Protein AF-A0A554L1Q6-F1 (afdb_monomer)

Radius of gyration: 15.39 Å; Cα contacts (8 Å, |Δi|>4): 29; chains: 1; bounding box: 28×46×34 Å

pLDDT: mean 78.9, std 15.23, range [40.38, 94.75]

Nearest PDB structures (foldseek):
  7nhm-assembly1_2  TM=9.703E-01  e=7.709E-02  Staphylococcus aureus subsp. aureus NCTC 8325
  8uu5-assembly1_1  TM=9.550E-01  e=9.346E-02  Listeria innocua
  7n1p-assembly1_Lc  TM=9.552E-01  e=1.063E-01  Escherichia coli K-12
  8uu8-assembly1_1  TM=9.584E-01  e=1.464E-01  Listeria innocua
  7unu-assembly1_1  TM=9.459E-01  e=1.561E-01  Pseudomonas aeruginosa PAO1

Secondary structure (DSSP, 8-state):
--------------GGGS-HHHHHHHHHHHHHHHHHHHHHHHTTS---HHHHHHHHHHHHHHHHHT-

Mean predicted aligned error: 9.37 Å

Structure (mmCIF, N/CA/C/O backbone):
data_AF-A0A554L1Q6-F1
#
_entry.id   AF-A0A554L1Q6-F1
#
loop_
_atom_site.group_PDB
_atom_site.id
_atom_site.type_symbol
_atom_site.label_atom_id
_atom_site.label_alt_id
_atom_site.label_comp_id
_atom_site.label_asym_id
_atom_site.label_entity_id
_atom_site.label_seq_id
_atom_site.pdbx_PDB_ins_code
_atom_site.Cartn_x
_atom_site.Cartn_y
_atom_site.Cartn_z
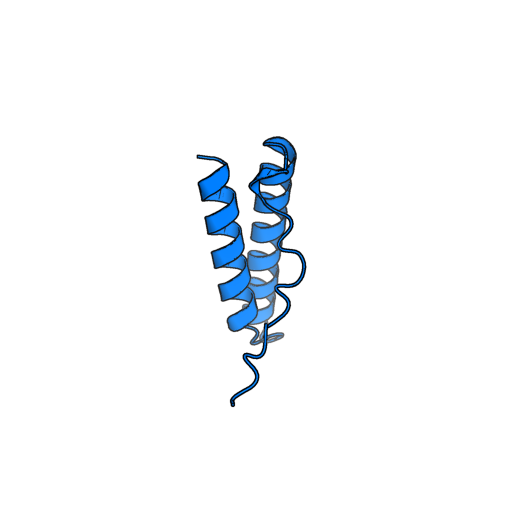_atom_site.occupancy
_atom_site.B_iso_or_equiv
_atom_site.auth_seq_id
_atom_site.auth_comp_id
_atom_site.auth_asym_id
_atom_site.auth_atom_id
_atom_site.pdbx_PDB_model_num
ATOM 1 N N . MET A 1 1 ? 3.150 -42.232 7.012 1.00 40.38 1 MET A N 1
ATOM 2 C CA . MET A 1 1 ? 2.269 -41.154 7.516 1.00 40.38 1 MET A CA 1
ATOM 3 C C . MET A 1 1 ? 2.892 -39.815 7.152 1.00 40.38 1 MET A C 1
ATOM 5 O O . MET A 1 1 ? 4.028 -39.575 7.531 1.00 40.38 1 MET A O 1
ATOM 9 N N . SER A 1 2 ? 2.220 -39.007 6.328 1.00 40.66 2 SER A N 1
ATOM 10 C CA . SER A 1 2 ? 2.798 -37.781 5.759 1.00 40.66 2 SER A CA 1
ATOM 11 C C . SER A 1 2 ? 2.825 -36.657 6.796 1.00 40.66 2 SER A C 1
ATOM 13 O O . SER A 1 2 ? 1.783 -36.275 7.334 1.00 40.66 2 SER A O 1
ATOM 15 N N . ALA A 1 3 ? 4.023 -36.152 7.094 1.00 48.22 3 ALA A N 1
ATOM 16 C CA . ALA A 1 3 ? 4.243 -35.020 7.979 1.00 48.22 3 ALA A CA 1
ATOM 17 C C . ALA A 1 3 ? 3.564 -33.777 7.386 1.00 48.22 3 ALA A C 1
ATOM 19 O O . ALA A 1 3 ? 4.051 -33.180 6.424 1.00 48.22 3 ALA A O 1
ATOM 20 N N . LYS A 1 4 ? 2.418 -33.388 7.961 1.00 56.41 4 LYS A N 1
ATOM 21 C CA . LYS A 1 4 ? 1.742 -32.122 7.660 1.00 56.41 4 LYS A CA 1
ATOM 22 C C . LYS A 1 4 ? 2.723 -30.992 7.952 1.00 56.41 4 LYS A C 1
ATOM 24 O O . LYS A 1 4 ? 2.948 -30.638 9.106 1.00 56.41 4 LYS A O 1
ATOM 29 N N . THR A 1 5 ? 3.330 -30.446 6.904 1.00 54.28 5 THR A N 1
ATOM 30 C CA . THR A 1 5 ? 4.247 -29.315 6.992 1.00 54.28 5 THR A CA 1
ATOM 31 C C . THR A 1 5 ? 3.440 -28.104 7.450 1.00 54.28 5 THR A C 1
ATOM 33 O O . THR A 1 5 ? 2.824 -27.404 6.647 1.00 54.28 5 THR A O 1
ATOM 36 N N . GLN A 1 6 ? 3.381 -27.883 8.763 1.00 54.03 6 GLN A N 1
ATOM 37 C CA . GLN A 1 6 ? 2.842 -26.665 9.350 1.00 54.03 6 GLN A CA 1
ATOM 38 C C . GLN A 1 6 ? 3.739 -25.515 8.887 1.00 54.03 6 GLN A C 1
ATOM 40 O O . GLN A 1 6 ? 4.789 -25.237 9.468 1.00 54.03 6 GLN A O 1
ATOM 45 N N . LYS A 1 7 ? 3.365 -24.871 7.777 1.00 53.41 7 LYS A N 1
ATOM 46 C CA . LYS A 1 7 ? 3.959 -23.601 7.366 1.00 53.41 7 LYS A CA 1
ATOM 47 C C . LYS A 1 7 ? 3.721 -22.639 8.519 1.00 53.41 7 LYS A C 1
ATOM 49 O O . LYS A 1 7 ? 2.595 -22.193 8.706 1.00 53.41 7 LYS A O 1
ATOM 54 N N . LYS A 1 8 ? 4.776 -22.353 9.290 1.00 50.53 8 LYS A N 1
ATOM 55 C CA . LYS A 1 8 ? 4.809 -21.278 10.281 1.00 50.53 8 LYS A CA 1
ATOM 56 C C . LYS A 1 8 ? 4.308 -20.020 9.577 1.00 50.53 8 LYS A C 1
ATOM 58 O O . LYS A 1 8 ? 5.032 -19.425 8.776 1.00 50.53 8 LYS A O 1
ATOM 63 N N . THR A 1 9 ? 3.051 -19.660 9.808 1.00 55.41 9 THR A N 1
ATOM 64 C CA . THR A 1 9 ? 2.503 -18.355 9.461 1.00 55.41 9 THR A CA 1
ATOM 65 C C . 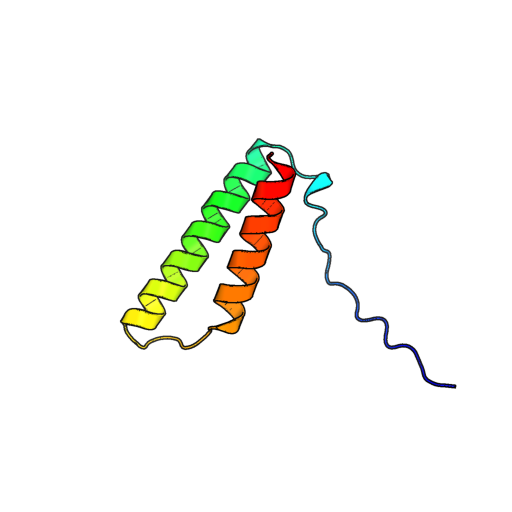THR A 1 9 ? 3.329 -17.360 10.253 1.00 55.41 9 THR A C 1
ATOM 67 O O . THR A 1 9 ? 3.103 -17.171 11.445 1.00 55.41 9 THR A O 1
ATOM 70 N N . LYS A 1 10 ? 4.383 -16.832 9.609 1.00 51.09 10 LYS A N 1
ATOM 71 C CA . LYS A 1 10 ? 5.175 -15.695 10.083 1.00 51.09 10 LYS A CA 1
ATOM 72 C C . LYS A 1 10 ? 4.197 -14.719 10.700 1.00 51.09 10 LYS A C 1
ATOM 74 O O . LYS A 1 10 ? 3.332 -14.271 9.955 1.00 51.09 10 LYS A O 1
ATOM 79 N N . ALA A 1 11 ? 4.340 -14.497 12.008 1.00 48.72 11 ALA A N 1
ATOM 80 C CA . ALA A 1 11 ? 3.589 -13.566 12.836 1.00 48.72 11 ALA A CA 1
ATOM 81 C C . ALA A 1 11 ? 2.701 -12.644 11.989 1.00 48.72 11 ALA A C 1
ATOM 83 O O . ALA A 1 11 ? 3.133 -11.576 11.549 1.00 48.72 11 ALA A O 1
ATOM 84 N N 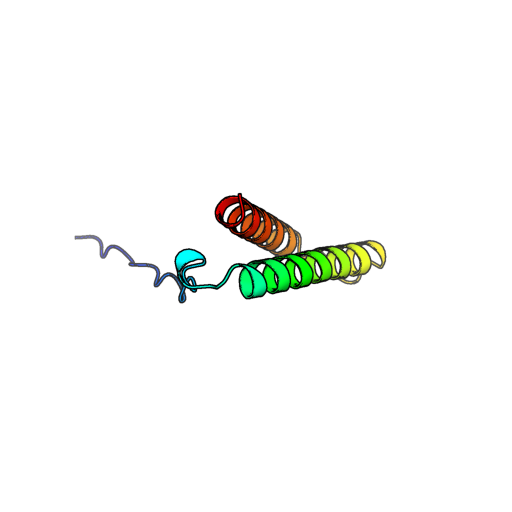. GLU A 1 12 ? 1.481 -13.099 11.682 1.00 55.16 12 GLU A N 1
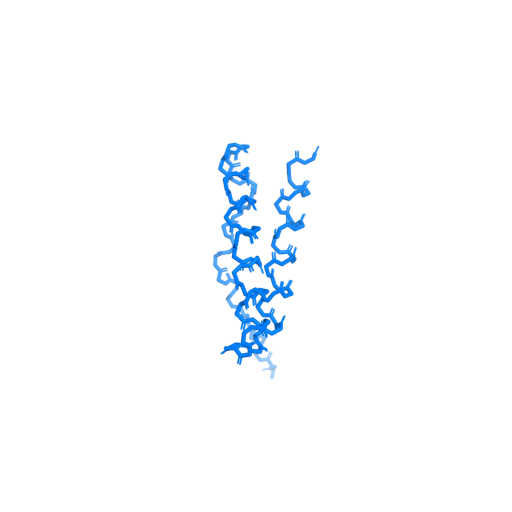ATOM 85 C CA . GLU A 1 12 ? 0.446 -12.178 11.250 1.00 55.16 12 GLU A CA 1
ATOM 86 C C . GLU A 1 12 ? 0.194 -11.370 12.515 1.00 55.16 12 GLU A C 1
ATOM 88 O O . GLU A 1 12 ? -0.498 -11.841 13.412 1.00 55.16 12 GLU A O 1
ATOM 93 N N . ILE A 1 13 ? 0.875 -10.223 12.642 1.00 55.16 13 ILE A N 1
ATOM 94 C CA . ILE A 1 13 ? 0.514 -9.171 13.592 1.00 55.16 13 ILE A CA 1
ATOM 95 C C . ILE A 1 13 ? -0.994 -9.065 13.440 1.00 55.16 13 ILE A C 1
ATOM 97 O O . ILE A 1 13 ? -1.474 -8.719 12.352 1.00 55.16 13 ILE A O 1
ATOM 101 N N . LYS A 1 14 ? -1.731 -9.543 14.446 1.00 66.00 14 LYS A N 1
ATOM 102 C CA . LYS A 1 14 ? -3.175 -9.654 14.345 1.00 66.00 14 LYS A CA 1
ATOM 103 C C . LYS A 1 14 ? -3.632 -8.221 14.183 1.00 66.00 14 LYS A C 1
ATOM 105 O O . LYS A 1 14 ? -3.491 -7.424 15.096 1.00 66.00 14 LYS A O 1
ATOM 110 N N . LEU A 1 15 ? -4.133 -7.882 13.000 1.00 66.19 15 LEU A N 1
ATOM 111 C CA . LEU A 1 15 ? -4.669 -6.549 12.715 1.00 66.19 15 LEU A CA 1
ATOM 112 C C . LEU A 1 15 ? -5.733 -6.139 13.753 1.00 66.19 15 LEU A C 1
ATOM 114 O O . LEU A 1 15 ? -6.001 -4.959 13.912 1.00 66.19 15 LEU A O 1
ATO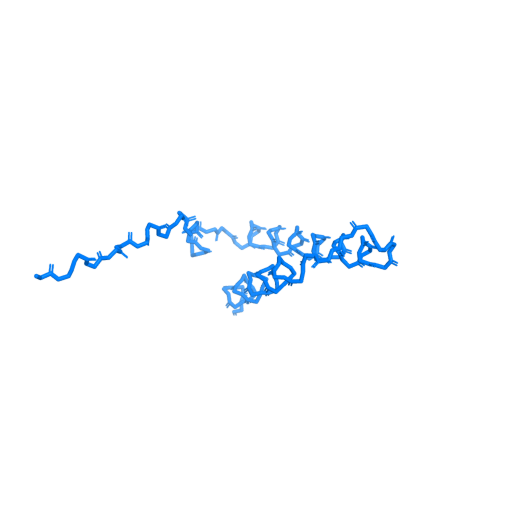M 118 N N . VAL A 1 16 ? -6.296 -7.129 14.452 1.00 64.69 16 VAL A N 1
ATOM 119 C CA . VAL A 1 16 ? -7.211 -7.030 15.592 1.00 64.69 16 VAL A CA 1
ATOM 120 C C . VAL A 1 16 ? -6.597 -6.323 16.807 1.00 64.69 16 VAL A C 1
ATOM 122 O O . VAL A 1 16 ? -7.314 -5.623 17.508 1.00 64.69 16 VAL A O 1
ATOM 125 N N . ASP A 1 17 ? -5.293 -6.474 17.045 1.00 76.25 17 ASP A N 1
ATOM 126 C CA . ASP A 1 17 ? -4.619 -5.926 18.230 1.00 76.25 17 ASP A CA 1
ATOM 127 C C . ASP A 1 17 ? -4.128 -4.481 18.000 1.00 76.25 17 ASP A C 1
ATOM 129 O O . ASP A 1 17 ? -3.637 -3.836 18.922 1.00 76.25 17 ASP A O 1
ATOM 133 N N . MET A 1 18 ? -4.231 -3.970 16.766 1.00 78.75 18 MET A N 1
ATOM 134 C CA . MET A 1 18 ? -3.806 -2.614 16.412 1.00 78.75 18 MET A CA 1
ATOM 135 C C . MET A 1 18 ? -4.918 -1.607 16.693 1.00 78.75 18 MET A C 1
ATOM 137 O O . MET A 1 18 ? -6.090 -1.841 16.391 1.00 78.75 18 MET A O 1
ATOM 141 N N . THR A 1 19 ? -4.544 -0.433 17.192 1.00 84.75 19 THR A N 1
ATOM 142 C CA . THR A 1 19 ? -5.494 0.673 17.355 1.00 84.75 19 THR A CA 1
ATOM 143 C C . THR A 1 19 ? -5.954 1.209 15.996 1.00 84.75 19 THR A C 1
ATOM 145 O O . THR A 1 19 ? -5.280 1.068 14.968 1.00 84.75 19 THR A O 1
ATOM 148 N N . ALA A 1 20 ? -7.098 1.897 15.970 1.00 83.12 20 ALA A N 1
ATOM 149 C CA . ALA A 1 20 ? -7.618 2.505 14.745 1.00 83.12 20 ALA A CA 1
ATOM 150 C C . ALA A 1 20 ? -6.622 3.491 14.095 1.00 83.12 20 ALA A C 1
ATOM 152 O O . ALA A 1 20 ? -6.571 3.609 12.868 1.00 83.12 20 ALA A O 1
ATOM 153 N N . GLU A 1 21 ? -5.811 4.191 14.893 1.00 86.62 21 GLU A N 1
ATOM 154 C CA . GLU A 1 21 ? -4.778 5.108 14.396 1.00 86.62 21 GLU A CA 1
ATOM 155 C C . GLU A 1 21 ? -3.612 4.365 13.739 1.00 86.62 21 GLU A C 1
ATOM 157 O O . GLU A 1 21 ? -3.176 4.727 12.641 1.00 86.62 21 GLU A O 1
ATOM 162 N N . GLU A 1 22 ? -3.155 3.277 14.352 1.00 85.31 22 GLU A N 1
ATOM 163 C CA . GLU A 1 22 ? -2.096 2.429 13.806 1.00 85.31 22 GLU A CA 1
ATOM 164 C C . GLU A 1 22 ? -2.542 1.726 12.522 1.00 85.31 22 GLU A C 1
ATOM 166 O O . GLU A 1 22 ? -1.775 1.640 11.559 1.00 85.31 22 GLU A O 1
ATOM 171 N N . LEU A 1 23 ? -3.802 1.289 12.455 1.00 86.56 23 LEU A N 1
ATOM 172 C CA . LEU A 1 23 ? -4.391 0.729 11.239 1.00 86.56 23 LEU A CA 1
ATOM 173 C C . LEU A 1 23 ? -4.449 1.769 10.113 1.00 86.56 23 LEU A C 1
ATOM 175 O O . LEU A 1 23 ? -4.072 1.470 8.977 1.00 86.56 23 LEU A O 1
ATOM 179 N N . LYS A 1 24 ? -4.841 3.016 10.410 1.00 88.81 24 LYS A N 1
ATOM 180 C CA . LYS A 1 24 ? -4.812 4.121 9.433 1.00 88.81 24 LYS A CA 1
ATOM 181 C C . LYS A 1 24 ? -3.390 4.415 8.952 1.00 88.81 24 LYS A C 1
ATOM 183 O O . LYS A 1 24 ? -3.182 4.605 7.749 1.00 88.81 24 LYS A O 1
ATOM 188 N N . LYS A 1 25 ? -2.408 4.425 9.859 1.00 91.69 25 LYS A N 1
ATOM 189 C CA . LYS A 1 25 ? -0.989 4.598 9.517 1.00 91.69 25 LYS A CA 1
ATOM 190 C C . LYS A 1 25 ? -0.505 3.464 8.609 1.00 91.69 25 LYS A C 1
ATOM 192 O O . LYS A 1 25 ? 0.013 3.730 7.525 1.00 91.69 25 LYS A O 1
ATOM 197 N N . SER A 1 26 ? -0.798 2.217 8.970 1.00 87.88 26 SER A N 1
ATOM 198 C CA . SER A 1 26 ? -0.436 1.035 8.182 1.00 87.88 26 SER A CA 1
ATOM 199 C C . SER A 1 26 ? -1.088 1.027 6.794 1.00 87.88 26 SER A C 1
ATOM 201 O O . SER A 1 26 ? -0.450 0.669 5.798 1.00 87.88 26 SER A O 1
ATOM 203 N N . ALA A 1 27 ? -2.342 1.476 6.684 1.00 89.75 27 ALA A N 1
ATOM 204 C CA . ALA A 1 27 ? -3.025 1.630 5.401 1.00 89.75 27 ALA A CA 1
ATOM 205 C C . ALA A 1 27 ? -2.325 2.662 4.502 1.00 89.75 27 ALA A C 1
ATOM 207 O O . ALA A 1 27 ? -2.117 2.406 3.311 1.00 89.75 27 ALA A O 1
ATOM 208 N N . ARG A 1 28 ? -1.929 3.814 5.065 1.00 93.62 28 ARG A N 1
ATOM 209 C CA . ARG A 1 28 ? -1.187 4.860 4.339 1.00 93.62 28 ARG A CA 1
ATOM 210 C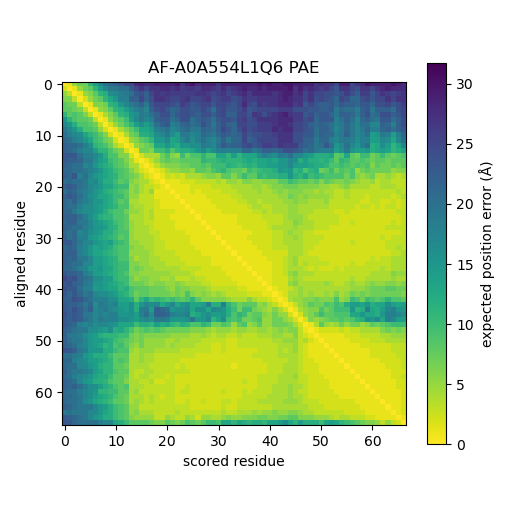 C . ARG A 1 28 ? 0.160 4.344 3.841 1.00 93.62 28 ARG A C 1
ATOM 212 O O . ARG A 1 28 ? 0.453 4.484 2.655 1.00 93.62 28 ARG A O 1
ATOM 219 N N . GLU A 1 29 ? 0.931 3.693 4.705 1.00 93.44 29 GLU A N 1
ATOM 220 C CA . GLU A 1 29 ? 2.235 3.112 4.361 1.00 93.44 29 GLU A CA 1
ATOM 221 C C . GLU A 1 29 ? 2.108 2.043 3.268 1.00 93.44 29 GLU A C 1
ATOM 223 O O . GLU A 1 29 ? 2.817 2.077 2.260 1.00 93.44 29 GLU A O 1
ATOM 228 N N . THR A 1 30 ? 1.138 1.133 3.403 1.00 91.88 30 THR A N 1
ATOM 229 C CA . THR A 1 30 ? 0.888 0.081 2.405 1.00 91.88 30 THR A CA 1
ATOM 230 C C . THR A 1 30 ? 0.515 0.689 1.047 1.00 91.88 30 THR A C 1
ATOM 232 O O . THR A 1 30 ? 0.967 0.223 -0.001 1.00 91.88 30 THR A O 1
ATOM 235 N N . ARG A 1 31 ? -0.266 1.777 1.037 1.00 93.12 31 ARG A N 1
ATOM 236 C CA . ARG A 1 31 ? -0.618 2.504 -0.192 1.00 93.12 31 ARG A CA 1
ATOM 237 C C . ARG A 1 31 ? 0.598 3.180 -0.831 1.00 93.12 31 ARG A C 1
ATOM 239 O O . ARG A 1 31 ? 0.749 3.114 -2.051 1.00 93.12 31 ARG A O 1
ATOM 246 N N . GLN A 1 32 ? 1.478 3.783 -0.032 1.00 94.75 32 GLN A N 1
ATOM 247 C CA . GLN A 1 32 ? 2.730 4.372 -0.517 1.00 94.75 32 GLN A CA 1
ATOM 248 C C . GLN A 1 32 ? 3.650 3.313 -1.140 1.00 94.75 32 GLN A C 1
ATOM 250 O O . GLN A 1 32 ? 4.179 3.536 -2.228 1.00 94.75 32 GLN A O 1
ATOM 255 N N . GLN A 1 33 ? 3.772 2.135 -0.524 1.00 91.25 33 GLN A N 1
ATOM 256 C CA . GLN A 1 33 ? 4.555 1.020 -1.071 1.00 91.25 33 GLN A CA 1
ATOM 257 C C . GLN A 1 33 ? 4.008 0.534 -2.419 1.00 91.25 33 GLN A C 1
ATOM 259 O O . GLN A 1 33 ? 4.770 0.351 -3.368 1.00 91.25 33 GLN A O 1
ATOM 264 N N . ILE A 1 34 ? 2.682 0.400 -2.552 1.00 91.38 34 ILE A N 1
ATOM 265 C CA . ILE A 1 34 ? 2.048 0.046 -3.833 1.00 91.38 34 ILE A CA 1
ATOM 266 C C . ILE A 1 34 ? 2.379 1.085 -4.914 1.00 91.38 34 ILE A C 1
ATOM 268 O O . ILE A 1 34 ? 2.674 0.716 -6.053 1.00 91.38 34 ILE A O 1
ATOM 272 N N . ASN A 1 35 ? 2.330 2.374 -4.572 1.00 91.12 35 ASN A N 1
ATOM 273 C CA . ASN A 1 35 ? 2.645 3.452 -5.508 1.00 91.12 35 ASN A CA 1
ATOM 274 C C . ASN A 1 35 ? 4.126 3.453 -5.901 1.00 91.12 35 ASN A C 1
ATOM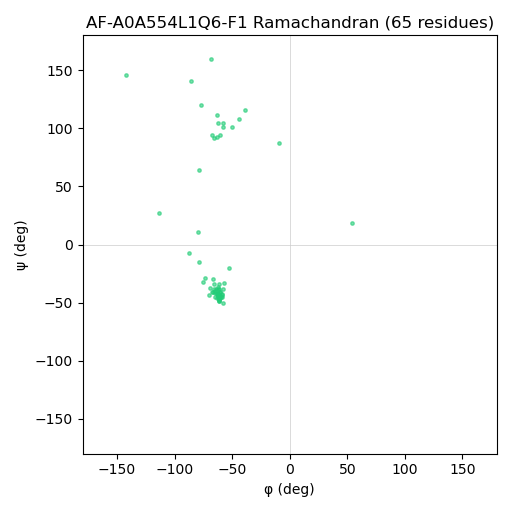 276 O O . ASN A 1 35 ? 4.430 3.596 -7.084 1.00 91.12 35 ASN A O 1
ATOM 280 N N . LYS A 1 36 ? 5.033 3.213 -4.949 1.00 90.44 36 LYS A N 1
ATOM 281 C CA . LYS A 1 36 ? 6.469 3.076 -5.212 1.00 90.44 36 LYS A CA 1
ATOM 282 C C . LYS A 1 36 ? 6.747 1.958 -6.218 1.00 90.44 36 LYS A C 1
ATOM 284 O O . LYS A 1 36 ? 7.371 2.211 -7.243 1.00 90.44 36 LYS A O 1
ATOM 289 N N . ILE A 1 37 ? 6.196 0.762 -5.999 1.00 87.88 37 ILE A N 1
ATOM 290 C CA . ILE A 1 37 ? 6.401 -0.373 -6.916 1.00 87.88 37 ILE A CA 1
ATOM 291 C C . ILE A 1 37 ? 5.760 -0.103 -8.288 1.00 87.88 37 ILE A C 1
ATOM 293 O O . ILE A 1 37 ? 6.293 -0.505 -9.321 1.00 87.88 37 ILE A O 1
ATOM 297 N N . ARG A 1 38 ? 4.623 0.608 -8.340 1.00 86.44 38 ARG A N 1
ATOM 298 C CA . ARG A 1 38 ? 4.030 1.050 -9.614 1.00 86.44 38 ARG A CA 1
ATOM 299 C C . ARG A 1 38 ? 4.966 1.978 -10.388 1.00 86.44 38 ARG A C 1
ATOM 301 O O . ARG A 1 38 ? 5.145 1.757 -11.581 1.00 86.44 38 ARG A O 1
ATOM 308 N N . LEU A 1 39 ? 5.567 2.967 -9.726 1.00 88.00 39 LEU A N 1
ATOM 309 C CA . LEU A 1 39 ? 6.535 3.876 -10.346 1.00 88.00 39 LEU A CA 1
ATOM 310 C C . LEU A 1 39 ? 7.780 3.123 -10.825 1.00 88.00 39 LEU A C 1
ATOM 312 O O . LEU A 1 39 ? 8.192 3.284 -11.971 1.00 88.00 39 LEU A O 1
ATOM 316 N N . GLU A 1 40 ? 8.335 2.242 -9.994 1.00 87.31 40 GLU A N 1
ATOM 317 C CA . GLU A 1 40 ? 9.474 1.398 -10.369 1.00 87.31 40 GLU A CA 1
ATOM 318 C C . GLU A 1 40 ? 9.169 0.522 -11.590 1.00 87.31 40 GLU A C 1
ATOM 320 O O . GLU A 1 40 ? 10.019 0.370 -12.470 1.00 87.31 40 GLU A O 1
ATOM 325 N N . ARG A 1 41 ? 7.942 -0.004 -11.693 1.00 85.56 41 ARG A N 1
ATOM 326 C CA . ARG A 1 41 ? 7.487 -0.755 -12.868 1.00 85.56 41 ARG A CA 1
ATOM 327 C C . ARG A 1 41 ? 7.424 0.119 -14.121 1.00 85.56 41 ARG A C 1
ATOM 329 O O . ARG A 1 41 ? 7.834 -0.344 -15.183 1.00 85.56 41 ARG A O 1
ATOM 336 N N . THR A 1 42 ? 6.933 1.356 -14.015 1.00 84.62 42 THR A N 1
ATOM 337 C CA . THR A 1 42 ? 6.885 2.309 -15.139 1.00 84.62 42 THR A CA 1
ATOM 338 C C . THR A 1 42 ? 8.285 2.612 -15.670 1.00 84.62 42 THR A C 1
ATOM 340 O O . THR A 1 42 ? 8.503 2.595 -16.877 1.00 84.62 42 THR A O 1
ATOM 343 N N . VAL A 1 43 ? 9.262 2.781 -14.775 1.00 89.00 43 VAL A N 1
ATOM 344 C CA . VAL A 1 43 ? 10.677 3.012 -15.127 1.00 89.00 43 VAL A CA 1
ATOM 345 C C . VAL A 1 43 ? 11.401 1.697 -15.491 1.00 89.00 43 VAL A C 1
ATOM 347 O O . VAL A 1 43 ? 12.620 1.659 -15.606 1.00 89.00 43 VAL A O 1
ATOM 350 N N . LYS A 1 44 ? 10.667 0.585 -15.674 1.00 81.62 44 LYS A N 1
ATOM 351 C CA . LYS A 1 44 ? 11.184 -0.771 -15.961 1.00 81.62 44 LYS A CA 1
ATOM 352 C C . LYS A 1 44 ? 12.225 -1.286 -14.949 1.00 81.62 44 LYS A C 1
ATOM 354 O O . LYS A 1 44 ? 12.923 -2.252 -15.242 1.00 81.62 44 LYS A O 1
ATOM 359 N N . LYS A 1 45 ? 12.301 -0.699 -13.748 1.00 77.12 45 LYS A N 1
ATOM 360 C CA . LYS A 1 45 ? 13.260 -1.075 -12.697 1.00 77.12 45 LYS A CA 1
ATOM 361 C C . LYS A 1 45 ? 12.883 -2.376 -11.990 1.00 77.12 45 LYS A C 1
ATOM 363 O O . LYS A 1 45 ? 13.775 -3.109 -11.579 1.00 77.12 45 LYS A O 1
ATOM 368 N N . THR A 1 46 ? 11.591 -2.693 -11.849 1.00 74.12 46 THR A N 1
ATOM 369 C CA . THR A 1 46 ? 11.145 -3.917 -11.158 1.00 74.12 46 THR A CA 1
ATOM 370 C C . THR A 1 46 ? 9.927 -4.566 -11.834 1.00 74.12 46 THR A C 1
ATOM 372 O O . THR A 1 46 ? 9.055 -3.898 -12.392 1.00 74.12 46 THR A O 1
ATOM 375 N N . ARG A 1 47 ? 9.853 -5.908 -11.796 1.00 72.44 47 ARG A N 1
ATOM 376 C CA . ARG A 1 47 ? 8.711 -6.720 -12.280 1.00 72.44 47 ARG A CA 1
ATOM 377 C C . ARG A 1 47 ? 7.996 -7.456 -11.140 1.00 72.44 47 ARG A C 1
ATOM 379 O O . ARG A 1 47 ? 7.409 -8.514 -11.361 1.00 72.44 47 ARG A O 1
ATOM 386 N N . ASN A 1 48 ? 8.037 -6.933 -9.9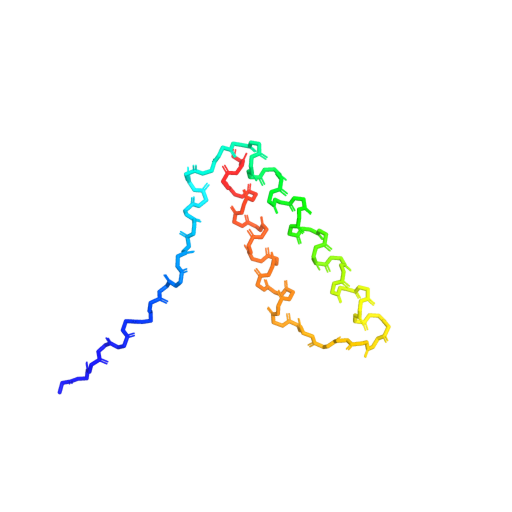14 1.00 78.88 48 ASN A N 1
ATOM 387 C CA . ASN A 1 48 ? 7.584 -7.672 -8.732 1.00 78.88 48 ASN A CA 1
ATOM 388 C C . ASN A 1 48 ? 6.046 -7.679 -8.571 1.00 78.88 48 ASN A C 1
ATOM 390 O O . ASN A 1 48 ? 5.470 -7.133 -7.633 1.00 78.88 48 ASN A O 1
ATOM 394 N N . VAL A 1 49 ? 5.343 -8.303 -9.523 1.00 80.75 49 VAL A N 1
ATOM 395 C CA . VAL A 1 49 ? 3.870 -8.331 -9.603 1.00 80.75 49 VAL A CA 1
ATOM 396 C C . VAL A 1 49 ? 3.243 -9.021 -8.386 1.00 80.75 49 VAL A C 1
ATOM 398 O O . VAL A 1 49 ? 2.207 -8.577 -7.888 1.00 80.75 49 VAL A O 1
ATOM 401 N N . ARG A 1 50 ? 3.885 -10.080 -7.873 1.00 86.81 50 ARG A N 1
ATOM 402 C CA . ARG A 1 50 ? 3.419 -10.817 -6.685 1.00 86.81 50 ARG A CA 1
ATOM 403 C C . ARG A 1 50 ? 3.434 -9.949 -5.428 1.00 86.81 50 ARG A C 1
ATOM 405 O O . ARG A 1 50 ? 2.514 -10.028 -4.621 1.00 86.81 50 ARG A O 1
ATOM 412 N N . GLU A 1 51 ? 4.444 -9.100 -5.284 1.00 86.12 51 GLU A N 1
ATOM 413 C CA . GLU A 1 51 ? 4.560 -8.182 -4.152 1.00 86.12 51 GLU A CA 1
ATOM 414 C C . GLU A 1 51 ? 3.420 -7.157 -4.156 1.00 86.12 51 GLU A C 1
ATOM 416 O O . GLU A 1 51 ? 2.733 -6.992 -3.150 1.00 86.12 51 GLU A O 1
ATOM 421 N N . VAL A 1 52 ? 3.117 -6.569 -5.320 1.00 87.88 52 VAL A N 1
ATOM 422 C CA . VAL A 1 52 ? 1.973 -5.654 -5.481 1.00 87.88 52 VAL A CA 1
ATOM 423 C C . VAL A 1 52 ? 0.655 -6.336 -5.121 1.00 87.88 52 VAL A C 1
ATOM 425 O O . VAL A 1 52 ? -0.184 -5.738 -4.447 1.00 87.88 52 VAL A O 1
ATOM 428 N N . PHE A 1 53 ? 0.454 -7.579 -5.562 1.00 89.50 53 PHE A N 1
ATOM 429 C CA . PHE A 1 53 ? -0.747 -8.346 -5.233 1.00 89.50 53 PHE A CA 1
ATOM 430 C C . PHE A 1 53 ? -0.880 -8.571 -3.719 1.00 89.50 53 PHE A C 1
ATOM 432 O O . PHE A 1 53 ? -1.940 -8.310 -3.147 1.00 89.50 53 PHE A O 1
ATOM 439 N N . ASN A 1 54 ? 0.205 -8.974 -3.055 1.00 90.62 54 ASN A N 1
ATOM 440 C CA . ASN A 1 54 ? 0.221 -9.189 -1.608 1.00 90.62 54 ASN A CA 1
ATOM 441 C C . ASN A 1 54 ? -0.047 -7.895 -0.828 1.00 90.62 54 ASN A C 1
ATOM 443 O O . ASN A 1 54 ? -0.829 -7.908 0.122 1.00 90.62 54 ASN A O 1
ATOM 447 N N . LEU A 1 55 ? 0.532 -6.769 -1.254 1.00 90.62 55 LEU A N 1
ATOM 448 C CA . LEU A 1 55 ? 0.289 -5.464 -0.636 1.00 90.62 55 LEU A CA 1
ATOM 449 C C . LEU A 1 55 ? -1.161 -5.004 -0.813 1.00 90.62 55 LEU A C 1
ATOM 451 O O . LEU A 1 55 ? -1.761 -4.502 0.134 1.00 90.62 55 LEU A O 1
ATOM 455 N N . ARG A 1 56 ? -1.770 -5.229 -1.985 1.00 91.19 56 ARG A N 1
ATOM 456 C CA . ARG A 1 56 ? -3.203 -4.952 -2.197 1.00 91.19 56 ARG A CA 1
ATOM 457 C C . ARG A 1 56 ? -4.085 -5.806 -1.293 1.00 91.19 56 ARG A C 1
ATOM 459 O O . ARG A 1 56 ? -5.020 -5.285 -0.694 1.00 91.19 56 ARG A O 1
ATOM 466 N N . LYS A 1 57 ? -3.765 -7.096 -1.156 1.00 92.94 57 LYS A N 1
ATOM 467 C CA . LYS A 1 57 ? -4.475 -8.005 -0.246 1.00 92.94 57 LYS A CA 1
ATOM 468 C C . LYS A 1 57 ? -4.341 -7.552 1.212 1.00 92.94 57 LYS A C 1
ATOM 470 O O . LYS A 1 57 ? -5.329 -7.557 1.939 1.00 92.94 57 LYS A O 1
ATOM 475 N N . LYS A 1 58 ? -3.145 -7.119 1.630 1.00 88.94 58 LYS A N 1
ATOM 476 C CA . LYS A 1 58 ? -2.901 -6.552 2.966 1.00 88.94 58 LYS A CA 1
ATOM 477 C C . LYS A 1 58 ? -3.719 -5.279 3.191 1.00 88.94 58 LYS A C 1
ATOM 479 O O . LYS A 1 58 ? -4.387 -5.172 4.213 1.00 88.94 58 LYS A O 1
ATOM 484 N N . LEU A 1 59 ? -3.723 -4.360 2.225 1.00 91.12 59 LEU A N 1
ATOM 485 C CA . LEU A 1 59 ? -4.501 -3.123 2.303 1.00 91.12 59 LEU A CA 1
ATOM 486 C C . LEU A 1 59 ? -6.002 -3.407 2.452 1.00 91.12 59 LEU A C 1
ATOM 488 O O . LEU A 1 59 ? -6.643 -2.821 3.315 1.00 91.12 59 LEU A O 1
ATOM 492 N N . ALA A 1 60 ? -6.549 -4.339 1.665 1.00 90.06 60 ALA A N 1
ATOM 493 C CA . ALA A 1 60 ? -7.955 -4.729 1.764 1.00 90.06 60 ALA A CA 1
ATOM 494 C C . ALA A 1 60 ? -8.311 -5.291 3.151 1.00 90.06 60 ALA A C 1
ATOM 496 O O . ALA A 1 60 ? -9.346 -4.932 3.707 1.00 90.06 60 ALA A O 1
ATOM 497 N N . ARG A 1 61 ? -7.433 -6.115 3.742 1.00 88.44 61 ARG A N 1
ATOM 498 C CA . ARG A 1 61 ? -7.606 -6.617 5.116 1.00 88.44 61 ARG A CA 1
ATOM 499 C C . ARG A 1 61 ? -7.631 -5.479 6.140 1.00 88.44 61 ARG A C 1
ATOM 501 O O . ARG A 1 61 ? -8.543 -5.444 6.953 1.00 88.44 61 ARG A O 1
ATOM 508 N N . ILE A 1 62 ? -6.688 -4.535 6.068 1.00 87.94 62 ILE A N 1
ATOM 509 C CA . ILE A 1 62 ? -6.645 -3.373 6.977 1.00 87.94 62 ILE A CA 1
ATOM 510 C C . ILE A 1 62 ? -7.937 -2.552 6.867 1.00 87.94 62 ILE A C 1
ATOM 512 O O . ILE A 1 62 ? -8.535 -2.199 7.877 1.00 87.94 62 ILE A O 1
ATOM 5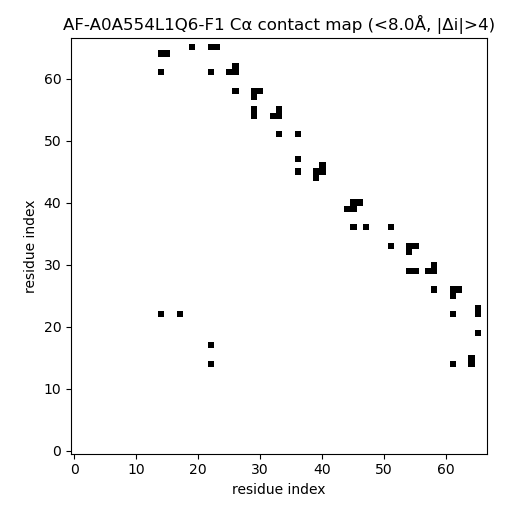16 N N . LEU A 1 63 ? -8.399 -2.287 5.642 1.00 87.00 63 LEU A N 1
ATOM 517 C CA . LEU A 1 63 ? -9.634 -1.535 5.405 1.00 87.00 63 LEU A CA 1
ATOM 518 C C . LEU A 1 63 ? -10.889 -2.280 5.875 1.00 87.00 63 LEU A C 1
ATOM 520 O O . LEU A 1 63 ? -11.854 -1.634 6.256 1.00 87.00 63 LEU A O 1
ATOM 524 N N . THR A 1 64 ? -10.873 -3.615 5.859 1.00 89.50 64 THR A N 1
ATOM 525 C CA . THR A 1 64 ? -11.980 -4.437 6.373 1.00 89.50 64 THR A CA 1
ATOM 526 C C . THR A 1 64 ? -12.084 -4.337 7.892 1.00 89.50 64 THR A C 1
ATOM 528 O O . THR A 1 64 ? -13.187 -4.295 8.407 1.00 89.50 64 THR A O 1
ATOM 531 N N . VAL A 1 65 ? -10.951 -4.274 8.600 1.00 85.19 65 VAL A N 1
ATOM 532 C CA . VAL A 1 65 ? -10.925 -4.116 10.068 1.00 85.19 65 VAL A CA 1
ATOM 533 C C . VAL A 1 65 ? -11.310 -2.693 10.495 1.00 85.19 65 VAL A C 1
ATOM 535 O O . VAL A 1 65 ? -11.842 -2.501 11.578 1.00 85.19 65 VAL A O 1
ATOM 538 N N . LEU A 1 66 ? -11.045 -1.692 9.650 1.00 81.12 66 LEU A N 1
ATOM 539 C CA . LEU A 1 66 ? -11.418 -0.294 9.901 1.00 81.12 66 LEU A CA 1
ATOM 540 C C . LEU A 1 66 ? -12.898 0.030 9.630 1.00 81.12 66 LEU A C 1
ATOM 542 O O . LEU A 1 66 ? -13.324 1.126 9.994 1.00 81.12 66 LEU A O 1
ATOM 546 N N . LYS A 1 67 ? -13.625 -0.844 8.925 1.00 76.88 67 LYS A N 1
ATOM 547 C CA . LYS A 1 67 ? -15.042 -0.665 8.585 1.00 76.88 67 LYS A CA 1
ATOM 548 C C . LYS A 1 67 ? -15.921 -1.196 9.707 1.00 76.88 67 LYS A C 1
ATOM 550 O O . LYS A 1 67 ? -16.918 -0.507 10.003 1.00 76.88 67 LYS A O 1
#

Sequence (67 aa):
MSAKTQKKTKAEIKLVDMTAEELKKSARETRQQINKIRLERTVKKTRNVREVFNLRKKLARILTVLK

Foldseek 3Di:
DDDPPPPPPPPPVPLVVDDLVVLVVLLVVLVVVLVVVVVCVVVVNDDPVVSNVVSVVVNVVSVVVND

Solvent-accessible surface area (backbone atoms only — not comparable to full-atom values): 4122 Å² total; per-residue (Å²): 134,85,81,79,77,76,73,77,72,70,81,70,73,56,73,83,80,49,52,74,66,55,44,53,50,50,41,52,52,43,52,50,51,47,50,51,55,51,53,35,37,74,72,68,72,46,83,64,61,68,58,48,51,52,41,52,53,50,39,53,52,48,54,59,75,75,105